Protein AF-A0A1D7TSQ1-F1 (afdb_monomer)

Structure (mmCIF, N/CA/C/O backbone):
data_AF-A0A1D7TSQ1-F1
#
_entry.id   AF-A0A1D7TSQ1-F1
#
loop_
_atom_site.group_PDB
_atom_site.id
_atom_site.type_symbol
_atom_site.label_atom_id
_atom_site.label_alt_id
_atom_site.label_comp_id
_atom_site.label_asym_id
_atom_site.label_entity_id
_atom_site.label_seq_id
_atom_site.pdbx_PDB_ins_code
_atom_site.Cartn_x
_atom_site.Cartn_y
_atom_site.Cartn_z
_atom_site.occupancy
_atom_site.B_iso_or_equiv
_atom_site.auth_seq_id
_atom_site.auth_comp_id
_atom_site.auth_asym_id
_atom_site.auth_atom_id
_atom_site.pdbx_PDB_model_num
ATOM 1 N N . MET A 1 1 ? 0.938 -4.955 -27.494 1.00 58.31 1 MET A N 1
ATOM 2 C CA . MET A 1 1 ? 2.106 -5.297 -26.652 1.00 58.31 1 MET A CA 1
ATOM 3 C C . MET A 1 1 ? 1.830 -4.726 -25.274 1.00 58.31 1 MET A C 1
ATOM 5 O O . MET A 1 1 ? 1.382 -3.587 -25.215 1.00 58.31 1 MET A O 1
ATOM 9 N N . TYR A 1 2 ? 1.986 -5.509 -24.208 1.00 59.53 2 TYR A N 1
ATOM 10 C CA . TYR A 1 2 ? 1.754 -5.013 -22.851 1.00 59.53 2 TYR A CA 1
ATOM 11 C C . TYR A 1 2 ? 2.794 -3.941 -22.509 1.00 59.53 2 TYR A C 1
ATOM 13 O O . TYR A 1 2 ? 3.978 -4.122 -22.798 1.00 59.53 2 TYR A O 1
ATOM 21 N N . LYS A 1 3 ? 2.343 -2.814 -21.958 1.00 63.78 3 LYS A N 1
ATOM 22 C CA . LYS A 1 3 ? 3.204 -1.703 -21.561 1.00 63.78 3 LYS A CA 1
ATOM 23 C C . LYS A 1 3 ? 3.209 -1.661 -20.040 1.00 63.78 3 LYS A C 1
ATOM 25 O O . LYS A 1 3 ? 2.183 -1.339 -19.454 1.00 63.78 3 LYS A O 1
ATOM 30 N N . SER A 1 4 ? 4.350 -2.014 -19.449 1.00 68.75 4 SER A N 1
ATOM 31 C CA . SER A 1 4 ? 4.548 -1.966 -17.998 1.00 68.75 4 SER A CA 1
ATOM 32 C C . SER A 1 4 ? 4.199 -0.574 -17.470 1.00 68.75 4 SER A C 1
ATOM 34 O O . SER A 1 4 ? 4.571 0.444 -18.077 1.00 68.75 4 SER A O 1
ATOM 36 N N . ARG A 1 5 ? 3.424 -0.544 -16.386 1.00 82.31 5 ARG A N 1
ATOM 37 C CA . ARG A 1 5 ? 2.996 0.687 -15.728 1.00 82.31 5 ARG A CA 1
ATOM 38 C C . ARG A 1 5 ? 4.050 1.121 -14.705 1.00 82.31 5 ARG A C 1
ATOM 40 O O . ARG A 1 5 ? 4.819 0.292 -14.224 1.00 82.31 5 ARG A O 1
ATOM 47 N N . PRO A 1 6 ? 4.115 2.417 -14.349 1.00 88.12 6 PRO A N 1
ATOM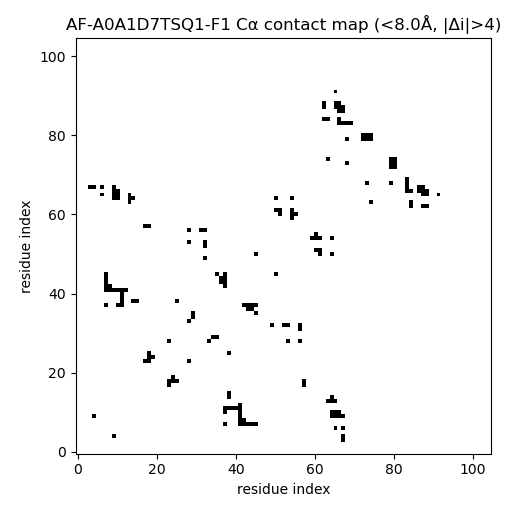 48 C CA . PRO A 1 6 ? 4.973 2.861 -13.257 1.00 88.12 6 PRO A CA 1
ATOM 49 C C . PRO A 1 6 ? 4.678 2.070 -11.978 1.00 88.12 6 PRO A C 1
ATOM 51 O O . PRO A 1 6 ? 3.520 1.950 -11.580 1.00 88.12 6 PRO A O 1
ATOM 54 N N . ILE A 1 7 ? 5.715 1.574 -11.300 1.00 86.81 7 ILE A N 1
ATOM 55 C CA . ILE A 1 7 ? 5.545 0.732 -10.105 1.00 86.81 7 ILE A CA 1
ATOM 56 C C . ILE A 1 7 ? 4.765 1.439 -8.988 1.00 86.81 7 ILE A C 1
ATOM 58 O O . ILE A 1 7 ? 3.997 0.815 -8.265 1.00 86.81 7 ILE A O 1
ATOM 62 N N . THR A 1 8 ? 4.898 2.762 -8.871 1.00 90.38 8 THR A N 1
ATOM 63 C CA . THR A 1 8 ? 4.139 3.570 -7.905 1.00 90.38 8 THR A CA 1
ATOM 64 C C . THR A 1 8 ? 2.644 3.588 -8.225 1.00 90.38 8 THR A C 1
ATOM 66 O O . THR A 1 8 ? 1.824 3.567 -7.310 1.00 90.38 8 THR A O 1
ATOM 69 N N . GLN A 1 9 ? 2.281 3.554 -9.511 1.00 90.25 9 GLN A N 1
ATOM 70 C CA . GLN A 1 9 ? 0.893 3.437 -9.942 1.00 90.25 9 GLN A CA 1
ATOM 71 C C . GLN A 1 9 ? 0.336 2.053 -9.604 1.00 90.25 9 GLN A C 1
ATOM 73 O O . GLN A 1 9 ? -0.746 1.968 -9.032 1.00 90.25 9 GLN A O 1
ATOM 78 N N . VAL A 1 10 ? 1.102 0.994 -9.871 1.00 89.75 10 VAL A N 1
ATOM 79 C CA . VAL A 1 10 ? 0.737 -0.385 -9.508 1.00 89.75 10 VAL A CA 1
ATOM 80 C C . VAL A 1 10 ? 0.500 -0.507 -7.999 1.00 89.75 10 VAL A C 1
ATOM 82 O O . VAL A 1 10 ? -0.552 -0.970 -7.569 1.00 89.75 10 VAL A O 1
ATOM 85 N N . ILE A 1 11 ? 1.431 -0.003 -7.185 1.00 92.38 11 ILE A N 1
ATOM 86 C CA . ILE A 1 11 ? 1.318 -0.015 -5.721 1.00 92.38 11 ILE A CA 1
ATOM 87 C C . ILE A 1 11 ? 0.084 0.760 -5.246 1.00 92.38 11 ILE A C 1
ATOM 89 O O . ILE A 1 11 ? -0.666 0.263 -4.405 1.00 92.38 11 ILE A O 1
ATOM 93 N N . TYR A 1 12 ? -0.141 1.966 -5.777 1.00 93.81 12 TYR A N 1
ATOM 94 C CA . TYR A 1 12 ? -1.316 2.776 -5.451 1.00 93.81 12 TYR A CA 1
ATOM 95 C C . TYR A 1 12 ? -2.615 2.016 -5.733 1.00 93.81 12 TYR A C 1
ATOM 97 O O . TYR A 1 12 ? -3.501 1.968 -4.877 1.00 93.81 12 TYR A O 1
ATOM 105 N N . GLU A 1 13 ? -2.737 1.428 -6.922 1.00 91.56 13 GLU A N 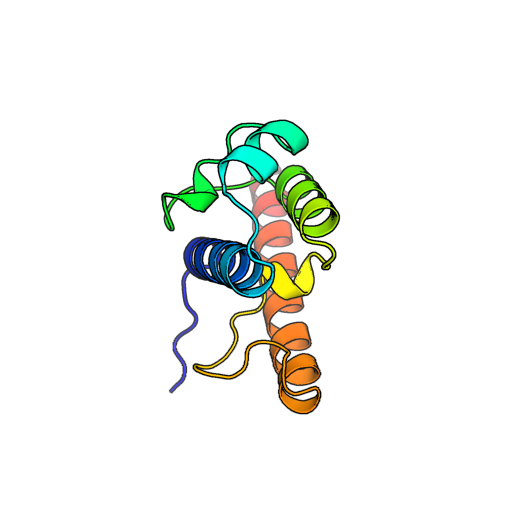1
ATOM 106 C CA . GLU A 1 13 ? -3.944 0.722 -7.344 1.00 91.56 13 GLU A CA 1
ATOM 107 C C . GLU A 1 13 ? -4.179 -0.525 -6.487 1.00 91.56 13 GLU A C 1
ATOM 109 O O . GLU A 1 13 ? -5.277 -0.699 -5.962 1.00 91.56 13 GLU A O 1
ATOM 114 N N . ASN A 1 14 ? -3.136 -1.322 -6.244 1.00 91.12 14 ASN A N 1
ATOM 115 C CA . ASN A 1 14 ? -3.224 -2.548 -5.454 1.00 91.12 14 ASN A CA 1
ATOM 116 C C . ASN A 1 14 ? -3.598 -2.272 -3.988 1.00 91.12 14 ASN A C 1
ATOM 118 O O . ASN A 1 14 ? -4.471 -2.942 -3.437 1.00 91.12 14 ASN A O 1
ATOM 122 N N . ILE A 1 15 ? -3.004 -1.249 -3.357 1.00 93.44 15 ILE A N 1
ATOM 123 C CA . ILE A 1 15 ? -3.376 -0.847 -1.990 1.00 93.44 15 ILE A CA 1
ATOM 124 C C . ILE A 1 15 ? -4.848 -0.423 -1.939 1.00 93.44 15 ILE A C 1
ATOM 126 O O . ILE A 1 15 ? -5.589 -0.859 -1.056 1.00 93.44 15 ILE A O 1
ATOM 130 N N . ASN A 1 16 ? -5.287 0.429 -2.871 1.00 92.06 16 ASN A N 1
ATOM 131 C CA . ASN A 1 16 ? -6.666 0.919 -2.880 1.00 92.06 16 ASN A CA 1
ATOM 132 C C . ASN A 1 16 ? -7.676 -0.193 -3.200 1.00 92.06 16 ASN A C 1
ATOM 134 O O . ASN A 1 16 ? -8.760 -0.194 -2.616 1.00 92.06 16 ASN A O 1
ATOM 138 N N . TYR A 1 17 ? -7.312 -1.152 -4.054 1.00 90.62 17 TYR A N 1
ATOM 139 C CA . TYR A 1 17 ? -8.134 -2.322 -4.338 1.00 90.62 17 TYR A CA 1
ATOM 140 C C . TYR A 1 17 ? -8.391 -3.145 -3.073 1.00 90.62 17 TYR A C 1
ATOM 142 O O . TYR A 1 17 ? -9.549 -3.391 -2.734 1.00 90.62 17 TYR A O 1
ATOM 150 N N . ILE A 1 18 ? -7.338 -3.524 -2.334 1.00 89.94 18 ILE A N 1
ATOM 151 C CA . ILE A 1 18 ? -7.504 -4.325 -1.110 1.00 89.94 18 ILE A CA 1
ATOM 152 C C . ILE A 1 18 ? -8.304 -3.544 -0.068 1.00 89.94 18 ILE A C 1
ATOM 154 O O . ILE A 1 18 ? -9.231 -4.095 0.520 1.00 89.94 18 ILE A O 1
ATOM 158 N N . LEU A 1 19 ? -8.005 -2.254 0.133 1.00 91.06 19 LEU A N 1
ATOM 159 C CA . LEU A 1 19 ? -8.773 -1.413 1.057 1.00 91.06 19 LEU A CA 1
ATOM 160 C C . LEU A 1 19 ? -10.273 -1.448 0.734 1.00 91.06 19 LEU A C 1
ATOM 162 O O . LEU A 1 19 ? -11.096 -1.634 1.630 1.00 91.06 19 LEU A O 1
ATOM 166 N N . GLN A 1 20 ? -10.634 -1.320 -0.545 1.00 89.69 20 GLN A N 1
ATOM 167 C CA . GLN A 1 20 ? -12.024 -1.380 -0.985 1.00 89.69 20 GLN A CA 1
ATOM 168 C C . GLN A 1 20 ? -12.637 -2.776 -0.796 1.00 89.69 20 GLN A C 1
ATOM 170 O O . GLN A 1 20 ? -13.749 -2.875 -0.269 1.00 89.69 20 GLN A O 1
ATOM 175 N N . ARG A 1 21 ? -11.932 -3.842 -1.200 1.00 86.94 21 ARG A N 1
ATOM 176 C CA . ARG A 1 21 ? -12.399 -5.235 -1.099 1.00 86.94 21 ARG A CA 1
ATOM 177 C C . ARG A 1 21 ? -12.675 -5.633 0.349 1.00 86.94 21 ARG A C 1
ATOM 179 O O . ARG A 1 21 ? -13.748 -6.149 0.655 1.00 86.94 21 ARG A O 1
ATOM 186 N N . GLU A 1 22 ? -11.740 -5.319 1.240 1.00 87.50 22 GLU A N 1
ATOM 187 C CA . GLU A 1 22 ? -11.813 -5.639 2.669 1.00 87.50 22 GLU A CA 1
ATOM 188 C C . GLU A 1 22 ? -12.659 -4.629 3.467 1.00 87.50 22 GLU A C 1
ATOM 190 O O . GLU A 1 22 ? -12.812 -4.761 4.681 1.00 87.50 22 GLU A O 1
ATOM 195 N N . LYS A 1 23 ? -13.227 -3.608 2.803 1.00 90.50 23 LYS A N 1
ATOM 196 C CA . LYS A 1 23 ? -13.995 -2.514 3.429 1.00 90.50 23 LYS A CA 1
ATOM 197 C C . LYS A 1 23 ? -13.211 -1.796 4.540 1.00 90.50 23 LYS A C 1
ATOM 199 O O . LYS A 1 23 ? -13.788 -1.332 5.525 1.00 90.50 23 LYS A O 1
ATOM 204 N N . LEU A 1 24 ? -11.895 -1.694 4.368 1.00 91.56 24 LEU A N 1
ATOM 205 C CA . LEU A 1 24 ? -10.986 -0.975 5.251 1.00 91.56 24 LEU A CA 1
ATOM 206 C C . LEU A 1 24 ? -10.896 0.489 4.823 1.00 91.56 24 LEU A C 1
ATOM 208 O O . LEU A 1 24 ? -10.834 0.814 3.637 1.00 91.56 24 LEU A O 1
ATOM 212 N N . THR A 1 25 ? -10.854 1.397 5.795 1.00 91.94 25 THR A N 1
ATOM 213 C CA . THR A 1 25 ? -10.727 2.827 5.508 1.00 91.94 25 THR A CA 1
ATOM 214 C C . THR A 1 25 ? -9.262 3.266 5.499 1.00 91.94 25 THR A C 1
ATOM 216 O O . THR A 1 25 ? -8.404 2.674 6.160 1.00 91.94 25 THR A O 1
ATOM 219 N N . LYS A 1 26 ? -8.962 4.341 4.763 1.00 91.88 26 LYS A N 1
ATOM 220 C CA . LYS A 1 26 ? -7.606 4.914 4.691 1.00 91.88 26 LYS A CA 1
ATOM 221 C C . LYS A 1 26 ? -7.139 5.424 6.055 1.00 91.88 26 LYS A C 1
ATOM 223 O O . LYS A 1 26 ? -5.960 5.343 6.377 1.00 91.88 26 LYS A O 1
ATOM 228 N N . GLU A 1 27 ? -8.069 5.889 6.883 1.00 92.50 27 GLU A N 1
ATOM 229 C CA . GLU A 1 27 ? -7.809 6.356 8.244 1.00 92.50 27 GLU A CA 1
ATOM 230 C C . GLU A 1 27 ? -7.329 5.222 9.157 1.00 92.50 27 GLU A C 1
ATOM 232 O O . GLU A 1 27 ? -6.437 5.446 9.975 1.00 92.50 27 GLU A O 1
ATOM 237 N N . LEU A 1 28 ? -7.874 4.005 9.008 1.00 92.69 28 LEU A N 1
ATOM 238 C CA . LEU A 1 28 ? -7.399 2.832 9.751 1.00 92.69 28 LEU A CA 1
ATOM 239 C C . LEU A 1 28 ? -5.959 2.490 9.370 1.00 92.69 28 LEU A C 1
ATOM 241 O O . LEU A 1 28 ? -5.128 2.285 10.253 1.00 92.69 28 LEU A O 1
ATOM 245 N N . LEU A 1 29 ? -5.652 2.520 8.072 1.00 92.69 29 LEU A N 1
ATOM 246 C CA . LEU A 1 29 ? -4.291 2.329 7.584 1.00 92.69 29 LEU A CA 1
ATOM 247 C C . LEU A 1 29 ? -3.353 3.394 8.169 1.00 92.69 29 LEU A C 1
ATOM 249 O O . LEU A 1 29 ? -2.307 3.060 8.715 1.00 92.69 29 LEU A O 1
ATOM 253 N N . TYR A 1 30 ? -3.738 4.673 8.153 1.00 92.62 30 TYR A N 1
ATOM 254 C CA . TYR A 1 30 ? -2.899 5.743 8.706 1.00 92.62 30 TYR A CA 1
ATOM 255 C C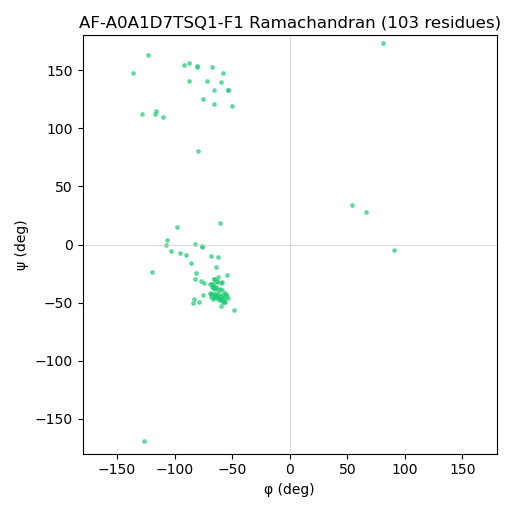 . TYR A 1 30 ? -2.693 5.667 10.207 1.00 92.62 30 TYR A C 1
ATOM 257 O O . TYR A 1 30 ? -1.646 6.098 10.693 1.00 92.62 30 TYR A O 1
ATOM 265 N N . LYS A 1 31 ? -3.663 5.125 10.940 1.00 92.94 31 LYS A N 1
ATOM 266 C CA . LYS A 1 31 ? -3.513 4.877 12.369 1.00 92.94 31 LYS A CA 1
ATOM 267 C C . LYS A 1 31 ? -2.460 3.800 12.648 1.00 92.94 31 LYS A C 1
ATOM 269 O O . LYS A 1 31 ? -1.729 3.941 13.622 1.00 92.94 31 LYS A O 1
ATOM 274 N N . GLU A 1 32 ? -2.370 2.777 11.798 1.00 92.69 32 GLU A N 1
ATOM 275 C CA . GLU A 1 32 ? -1.439 1.658 11.981 1.00 92.69 32 GLU A CA 1
ATOM 276 C C . GLU A 1 32 ? -0.034 1.960 11.437 1.00 92.69 32 GLU A C 1
ATOM 278 O O . GLU A 1 32 ? 0.959 1.790 12.139 1.00 92.69 32 GLU A O 1
ATOM 283 N N . VAL A 1 33 ? 0.069 2.443 10.194 1.00 92.19 33 VAL A N 1
ATOM 284 C CA . VAL A 1 33 ? 1.359 2.585 9.483 1.00 92.19 33 VAL A CA 1
ATOM 285 C C . VAL A 1 33 ? 1.830 4.039 9.333 1.00 92.19 33 VAL A C 1
ATOM 287 O O . VAL A 1 33 ? 2.899 4.310 8.769 1.00 92.19 33 VAL A O 1
ATOM 290 N N . GLY A 1 34 ? 1.052 4.998 9.844 1.00 92.38 34 GLY A N 1
ATOM 291 C CA . GLY A 1 34 ? 1.257 6.436 9.655 1.00 92.38 34 GLY A CA 1
ATOM 292 C C . GLY A 1 34 ? 0.726 6.944 8.311 1.00 92.38 34 GLY A C 1
ATOM 293 O O . GLY A 1 34 ? 0.321 6.169 7.451 1.00 92.38 34 GLY A O 1
ATOM 294 N N . HIS A 1 35 ? 0.738 8.263 8.102 1.00 91.38 35 HIS A N 1
ATOM 295 C CA . HIS A 1 35 ? 0.281 8.854 6.839 1.00 91.38 35 HIS A CA 1
ATOM 296 C C . HIS A 1 35 ? 1.186 8.457 5.667 1.00 91.38 35 HIS A C 1
ATOM 298 O O . HIS A 1 35 ? 2.373 8.784 5.654 1.00 91.38 35 HIS A O 1
ATOM 304 N N . GLN A 1 36 ? 0.600 7.813 4.655 1.00 91.81 36 GLN A N 1
ATOM 305 C CA . GLN A 1 36 ? 1.305 7.353 3.458 1.00 91.81 36 GLN A CA 1
ATOM 306 C C . GLN A 1 36 ? 0.758 8.054 2.212 1.00 91.81 36 GLN A C 1
ATOM 308 O O . GLN A 1 36 ? -0.373 7.817 1.795 1.00 91.81 36 GLN A O 1
ATOM 313 N N . LYS A 1 37 ? 1.578 8.909 1.584 1.00 92.56 37 LYS A N 1
ATOM 314 C CA . LYS A 1 37 ? 1.173 9.680 0.390 1.00 92.56 37 LYS A CA 1
ATOM 315 C C . LYS A 1 37 ? 0.759 8.788 -0.784 1.00 92.56 37 LYS A C 1
ATOM 317 O O . LYS A 1 37 ? -0.170 9.142 -1.505 1.00 92.56 37 LYS A O 1
ATOM 322 N N . ILE A 1 38 ? 1.381 7.613 -0.914 1.00 91.19 38 ILE 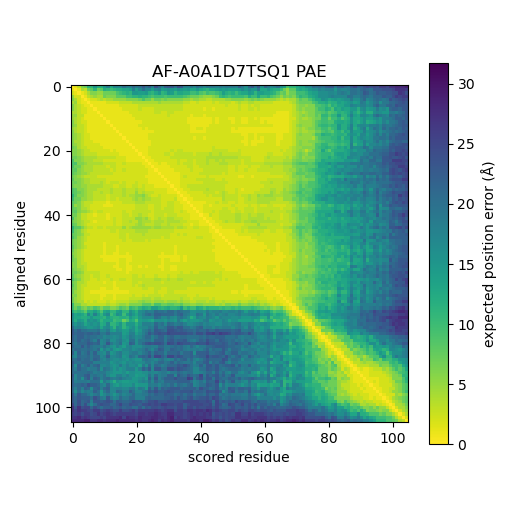A N 1
ATOM 323 C CA . ILE A 1 38 ? 1.108 6.628 -1.976 1.00 91.19 38 ILE A CA 1
ATOM 324 C C . ILE A 1 38 ? -0.319 6.074 -1.970 1.00 91.19 38 ILE A C 1
ATOM 326 O O . ILE A 1 38 ? -0.723 5.413 -2.910 1.00 91.19 38 ILE A O 1
ATOM 330 N N . VAL A 1 39 ? -1.111 6.338 -0.930 1.00 89.81 39 VAL A N 1
ATOM 331 C CA . VAL A 1 39 ? -2.521 5.920 -0.855 1.00 89.81 39 VAL A CA 1
ATOM 332 C C . VAL A 1 39 ? -3.453 6.938 -1.541 1.00 89.81 39 VAL A C 1
ATOM 334 O O . VAL A 1 39 ? -4.608 6.633 -1.859 1.00 89.81 39 VAL A O 1
ATOM 337 N N . HIS A 1 40 ? -2.967 8.156 -1.799 1.00 90.81 40 HIS A N 1
ATOM 338 C CA . HIS A 1 40 ? -3.714 9.235 -2.459 1.00 90.81 40 HIS A CA 1
ATOM 339 C C . HIS A 1 40 ? -3.086 9.712 -3.768 1.00 90.81 40 HIS A C 1
ATOM 341 O O . HIS A 1 40 ? -3.804 10.241 -4.610 1.00 90.81 40 HIS A O 1
ATOM 347 N N . ASP A 1 41 ? -1.783 9.516 -3.939 1.00 91.88 41 ASP A N 1
ATOM 348 C CA . ASP A 1 41 ? -1.017 9.989 -5.084 1.00 91.88 41 ASP A CA 1
ATOM 349 C C . ASP A 1 41 ? -0.223 8.828 -5.691 1.00 91.88 41 ASP A C 1
ATOM 351 O O . ASP A 1 41 ? 0.713 8.316 -5.076 1.00 91.88 41 ASP A O 1
ATOM 355 N N . SER A 1 42 ? -0.593 8.425 -6.909 1.00 91.06 42 SER A N 1
ATOM 356 C CA . SER A 1 42 ? 0.045 7.329 -7.649 1.00 91.06 42 SER A CA 1
ATOM 357 C C . SER A 1 42 ? 1.474 7.636 -8.108 1.00 91.06 42 SER A C 1
ATOM 359 O O . SER A 1 42 ? 2.183 6.738 -8.564 1.00 91.06 42 SER A O 1
ATOM 361 N N . SER A 1 43 ? 1.919 8.889 -7.992 1.00 90.75 43 SER A N 1
ATOM 362 C CA . SER A 1 43 ? 3.291 9.308 -8.285 1.00 90.75 43 SER A CA 1
ATOM 363 C C . SER A 1 43 ? 4.188 9.342 -7.044 1.00 90.75 43 SER A C 1
ATOM 365 O O . SER A 1 43 ? 5.402 9.533 -7.159 1.00 90.75 43 SER A O 1
ATOM 367 N N . ALA A 1 44 ? 3.620 9.152 -5.849 1.00 91.19 44 ALA A N 1
ATOM 368 C CA . ALA A 1 44 ? 4.389 9.214 -4.619 1.00 91.19 44 ALA A CA 1
ATOM 369 C C . ALA A 1 44 ? 5.311 7.994 -4.466 1.00 91.19 44 ALA A C 1
ATOM 371 O O . ALA A 1 44 ? 4.955 6.852 -4.734 1.00 91.19 44 ALA A O 1
ATOM 372 N N . ASN A 1 45 ? 6.519 8.229 -3.965 1.00 89.75 45 ASN A N 1
ATOM 373 C CA . ASN A 1 45 ? 7.418 7.139 -3.609 1.00 89.75 45 ASN A CA 1
ATOM 374 C C . ASN A 1 45 ? 7.058 6.560 -2.235 1.00 89.75 45 ASN A C 1
ATOM 376 O O . ASN A 1 45 ? 6.566 7.268 -1.353 1.00 89.75 45 ASN A O 1
ATOM 380 N N . ILE A 1 46 ? 7.390 5.288 -2.036 1.00 91.00 46 ILE A N 1
ATOM 381 C CA . ILE A 1 46 ? 7.294 4.593 -0.752 1.00 91.00 46 ILE A CA 1
ATOM 382 C C . ILE A 1 46 ? 8.559 3.761 -0.517 1.00 91.00 46 ILE A C 1
ATOM 384 O O . ILE A 1 46 ? 9.186 3.285 -1.464 1.00 91.00 46 ILE A O 1
ATOM 388 N N . SER A 1 47 ? 8.973 3.620 0.744 1.00 91.06 47 SER A N 1
ATOM 389 C CA . SER A 1 47 ? 10.060 2.711 1.111 1.00 91.06 47 SER A CA 1
ATOM 390 C C . SER A 1 47 ? 9.554 1.273 1.214 1.00 91.06 47 SER A C 1
ATOM 392 O O . SER A 1 47 ? 8.400 1.040 1.563 1.00 91.06 47 SER A O 1
ATOM 394 N N . ILE A 1 48 ? 10.436 0.297 0.985 1.00 89.19 48 ILE A N 1
ATOM 395 C CA . ILE A 1 48 ? 10.091 -1.129 1.124 1.00 89.19 48 ILE A CA 1
ATOM 396 C C . ILE A 1 48 ? 9.547 -1.425 2.522 1.00 89.19 48 ILE A C 1
ATOM 398 O O . ILE A 1 48 ? 8.492 -2.029 2.631 1.00 89.19 48 ILE A O 1
ATOM 402 N N . GLN A 1 49 ? 10.205 -0.932 3.577 1.00 91.81 49 GLN A N 1
ATOM 403 C CA . GLN A 1 49 ? 9.764 -1.139 4.963 1.00 91.81 49 GLN A CA 1
ATOM 404 C C . GLN A 1 49 ? 8.321 -0.668 5.184 1.00 91.81 49 GLN A C 1
ATOM 406 O O . GLN A 1 49 ? 7.520 -1.376 5.785 1.00 91.81 49 GLN A O 1
ATOM 411 N N . LYS A 1 50 ? 7.954 0.507 4.651 1.00 93.94 50 LYS A N 1
ATOM 412 C CA . LYS A 1 50 ? 6.571 0.991 4.743 1.00 93.94 50 LYS A CA 1
ATOM 413 C C . LYS A 1 50 ? 5.611 0.176 3.897 1.00 93.94 50 LYS A C 1
ATOM 415 O O . LYS A 1 50 ? 4.475 -0.026 4.310 1.00 93.94 50 LYS A O 1
ATOM 420 N N . LEU A 1 51 ? 6.055 -0.319 2.750 1.00 93.44 51 LEU A N 1
ATOM 421 C CA . LEU A 1 51 ? 5.241 -1.194 1.922 1.00 93.44 51 LEU A CA 1
ATOM 422 C C . LEU A 1 51 ? 5.000 -2.561 2.592 1.00 93.44 51 LEU A C 1
ATOM 424 O O . LEU A 1 51 ? 3.892 -3.080 2.519 1.00 93.44 51 LEU A O 1
ATOM 428 N N . GLU A 1 52 ? 5.984 -3.104 3.311 1.00 93.31 52 GLU A N 1
ATOM 429 C CA . GLU A 1 52 ? 5.850 -4.318 4.129 1.00 93.31 52 GLU A CA 1
ATOM 430 C C . GLU A 1 52 ? 4.901 -4.113 5.317 1.00 93.31 52 GLU A C 1
ATOM 432 O O . GLU A 1 52 ? 4.055 -4.966 5.586 1.00 93.31 52 GLU A O 1
ATOM 437 N N . GLU A 1 53 ? 4.993 -2.971 6.007 1.00 95.81 53 GLU A N 1
ATOM 438 C CA . GLU A 1 53 ? 4.046 -2.601 7.065 1.00 95.81 53 GLU A CA 1
ATOM 439 C C . GLU A 1 53 ? 2.609 -2.509 6.530 1.00 95.81 53 GLU A C 1
ATOM 441 O O . GLU A 1 53 ? 1.685 -3.041 7.148 1.00 95.81 53 GLU A O 1
ATOM 446 N N . ILE A 1 54 ? 2.419 -1.886 5.360 1.00 94.88 54 ILE A N 1
ATOM 447 C CA . ILE A 1 54 ? 1.115 -1.821 4.688 1.00 94.88 54 ILE A CA 1
ATOM 448 C C . ILE A 1 54 ? 0.624 -3.222 4.323 1.00 94.88 54 ILE A C 1
ATOM 450 O O . ILE A 1 54 ? -0.525 -3.543 4.611 1.00 94.88 54 ILE A O 1
ATOM 454 N N . ALA A 1 55 ? 1.473 -4.069 3.732 1.00 93.38 55 ALA A N 1
ATOM 455 C CA . ALA A 1 55 ? 1.100 -5.435 3.371 1.00 93.38 55 ALA A CA 1
ATOM 456 C C . ALA A 1 55 ? 0.623 -6.224 4.598 1.00 93.38 55 ALA A C 1
ATOM 458 O O . ALA A 1 55 ? -0.426 -6.867 4.560 1.00 93.38 55 ALA A O 1
ATOM 459 N N . LYS A 1 56 ? 1.341 -6.094 5.719 1.00 94.88 56 LYS A N 1
ATOM 460 C CA . LYS A 1 56 ? 0.969 -6.713 6.992 1.00 94.88 56 LYS A CA 1
ATOM 461 C C . LYS A 1 56 ? -0.377 -6.204 7.515 1.00 94.88 56 LYS A C 1
ATOM 463 O O . LYS A 1 56 ? -1.191 -7.019 7.937 1.00 94.88 56 LYS A O 1
ATOM 468 N N . PHE A 1 57 ? -0.621 -4.891 7.481 1.00 95.06 57 PHE A N 1
ATOM 469 C CA . PHE A 1 57 ? -1.909 -4.307 7.880 1.00 95.06 57 PHE A CA 1
ATOM 470 C C . PHE A 1 57 ? -3.063 -4.816 7.006 1.00 95.06 57 PHE A C 1
ATOM 472 O O . PHE A 1 57 ? -4.123 -5.165 7.516 1.00 95.06 57 PHE A O 1
ATOM 479 N N . LEU A 1 58 ? -2.838 -4.891 5.695 1.00 92.19 58 LEU A N 1
ATOM 480 C CA . LEU A 1 58 ? -3.820 -5.337 4.710 1.00 92.19 58 LEU A CA 1
ATOM 481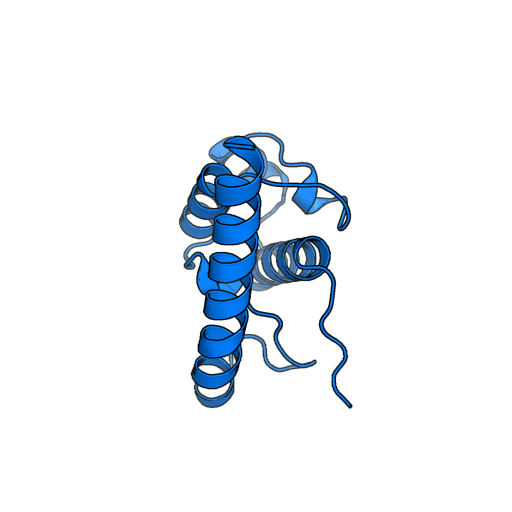 C C . LEU A 1 58 ? -4.025 -6.863 4.694 1.00 92.19 58 LEU A C 1
ATOM 483 O O . LEU A 1 58 ? -4.842 -7.349 3.917 1.00 92.19 58 LEU A O 1
ATOM 487 N N . GLY A 1 59 ? -3.298 -7.627 5.517 1.00 90.12 59 GLY A N 1
ATOM 488 C CA . GLY A 1 59 ? -3.398 -9.089 5.545 1.00 90.12 59 GLY A CA 1
ATOM 489 C C . GLY A 1 59 ? -2.903 -9.766 4.260 1.00 90.12 59 GLY A C 1
ATOM 490 O O . GLY A 1 59 ? -3.377 -10.843 3.913 1.00 90.12 59 GLY A O 1
ATOM 491 N N . THR A 1 60 ? -1.965 -9.136 3.552 1.00 89.25 60 THR A N 1
ATOM 492 C CA . THR A 1 60 ? -1.399 -9.590 2.273 1.00 89.25 60 THR A CA 1
ATOM 493 C C . THR A 1 60 ? 0.134 -9.655 2.356 1.00 89.25 60 THR A C 1
ATOM 495 O O . THR A 1 60 ? 0.724 -9.566 3.436 1.00 89.25 60 THR A O 1
ATOM 498 N N . ASN A 1 61 ? 0.811 -9.837 1.226 1.00 88.19 61 ASN A N 1
ATOM 499 C CA . ASN A 1 61 ? 2.261 -9.889 1.125 1.00 88.19 61 ASN A CA 1
ATOM 500 C C . ASN A 1 61 ? 2.790 -8.824 0.140 1.00 88.19 61 ASN A C 1
ATOM 502 O O . ASN A 1 61 ? 2.053 -8.228 -0.641 1.00 88.19 61 ASN A O 1
ATOM 506 N N . LEU A 1 62 ? 4.093 -8.535 0.219 1.00 88.62 62 LEU A N 1
ATOM 507 C CA . LEU A 1 62 ? 4.731 -7.500 -0.602 1.00 88.62 62 LEU A CA 1
ATOM 508 C C . LEU A 1 62 ? 4.503 -7.706 -2.116 1.00 88.62 62 LEU A C 1
ATOM 510 O O . LEU A 1 62 ? 4.198 -6.725 -2.795 1.00 88.62 62 LEU A O 1
ATOM 514 N N . PRO A 1 63 ? 4.609 -8.938 -2.657 1.00 88.88 63 PRO A N 1
ATOM 515 C CA . PRO A 1 63 ? 4.360 -9.205 -4.071 1.00 88.88 63 PRO A CA 1
ATOM 516 C C . PRO A 1 63 ? 2.961 -8.820 -4.546 1.00 88.88 63 PRO A C 1
ATOM 518 O O . PRO A 1 63 ? 2.848 -8.238 -5.621 1.00 88.88 63 PRO A O 1
ATOM 521 N N . ASP A 1 64 ? 1.921 -9.046 -3.747 1.00 85.62 64 ASP A N 1
ATOM 522 C CA . ASP A 1 64 ? 0.546 -8.678 -4.108 1.00 85.62 64 ASP A CA 1
ATOM 523 C C . ASP A 1 64 ? 0.377 -7.160 -4.286 1.00 85.62 64 ASP A C 1
ATOM 525 O O . ASP A 1 64 ? -0.450 -6.708 -5.080 1.00 85.62 64 ASP A O 1
ATOM 529 N N . LEU A 1 65 ? 1.199 -6.365 -3.587 1.00 90.38 65 LEU A N 1
ATOM 530 C CA . LEU A 1 65 ? 1.209 -4.908 -3.707 1.00 90.38 65 LEU A CA 1
ATOM 531 C C . LEU A 1 65 ? 2.025 -4.403 -4.901 1.00 90.38 65 LEU A C 1
ATOM 533 O O . LEU A 1 65 ? 1.695 -3.352 -5.440 1.00 90.38 65 LEU A O 1
ATOM 537 N N . VAL A 1 66 ? 3.065 -5.118 -5.337 1.00 89.62 66 VAL A N 1
ATOM 538 C CA . VAL A 1 66 ? 3.969 -4.664 -6.420 1.00 89.62 66 VAL A CA 1
ATOM 539 C C . VAL A 1 66 ? 3.717 -5.339 -7.765 1.00 89.62 66 VAL A C 1
ATOM 541 O O . VAL A 1 66 ? 4.349 -4.988 -8.759 1.00 89.62 66 VAL A O 1
ATOM 544 N N . THR A 1 67 ? 2.824 -6.323 -7.806 1.00 86.06 67 THR A N 1
ATOM 545 C CA . THR A 1 67 ? 2.506 -7.052 -9.028 1.00 86.06 67 THR A CA 1
ATOM 546 C C . THR A 1 67 ? 1.635 -6.210 -9.947 1.00 86.06 67 THR A C 1
ATOM 548 O O . THR A 1 67 ? 0.561 -5.749 -9.560 1.00 86.06 67 THR A O 1
ATOM 551 N N . ASP A 1 68 ? 2.096 -6.034 -11.184 1.00 84.94 68 ASP A N 1
ATOM 552 C CA . ASP A 1 68 ? 1.337 -5.387 -12.247 1.00 84.94 68 ASP A CA 1
ATOM 553 C C . ASP A 1 68 ? 0.330 -6.397 -12.830 1.00 84.94 68 ASP A C 1
ATOM 555 O O . ASP A 1 68 ? 0.575 -7.071 -13.833 1.00 84.94 68 ASP A O 1
ATOM 559 N N . TRP A 1 69 ? -0.788 -6.559 -12.120 1.00 76.00 69 TRP A N 1
ATOM 560 C CA . TRP A 1 69 ? -1.911 -7.399 -12.530 1.00 76.00 69 TRP A CA 1
ATOM 561 C C . TRP A 1 69 ? -2.469 -6.910 -13.877 1.00 76.00 69 TRP A C 1
ATOM 563 O O . TRP A 1 69 ? -2.580 -5.704 -14.116 1.00 76.00 69 TRP A O 1
ATOM 573 N N . ARG A 1 70 ? -2.827 -7.835 -14.776 1.00 68.50 70 ARG A N 1
ATOM 574 C CA . ARG A 1 70 ? -3.613 -7.491 -15.968 1.00 68.50 70 ARG A CA 1
ATOM 575 C C . ARG A 1 70 ? -5.013 -7.065 -15.529 1.00 68.50 70 ARG A C 1
ATOM 577 O O . ARG A 1 70 ? -5.492 -7.488 -14.485 1.00 68.50 70 ARG A O 1
ATOM 584 N N . ASP A 1 71 ? -5.670 -6.215 -16.313 1.00 57.38 71 ASP A N 1
ATOM 585 C CA . ASP A 1 71 ? -7.028 -5.759 -15.998 1.00 57.38 71 ASP A CA 1
ATOM 586 C C . ASP A 1 71 ? -7.955 -6.950 -15.694 1.00 57.38 71 ASP A C 1
ATOM 588 O O . ASP A 1 71 ? -8.151 -7.817 -16.545 1.00 57.38 71 ASP A O 1
ATOM 592 N N . GLY A 1 72 ? -8.510 -6.982 -14.477 1.00 50.50 72 GLY A N 1
ATOM 593 C CA . GLY A 1 72 ? -9.377 -8.061 -13.986 1.00 50.50 72 GLY A CA 1
ATOM 594 C C . GLY A 1 72 ? -8.665 -9.217 -13.269 1.00 50.50 72 GLY A C 1
ATOM 595 O O . GLY A 1 72 ? -9.356 -10.059 -12.712 1.00 50.50 72 GLY A O 1
ATOM 596 N N . SER A 1 73 ? -7.328 -9.222 -13.219 1.00 57.12 73 SER A N 1
ATOM 597 C CA . SER A 1 73 ? -6.509 -10.345 -12.737 1.00 57.12 73 SER A CA 1
ATOM 598 C C . SER A 1 73 ? -6.034 -10.244 -11.290 1.00 57.12 73 SER A C 1
ATOM 600 O O . SER A 1 73 ? -5.058 -10.897 -10.909 1.00 57.12 73 SER A O 1
ATOM 602 N N . TYR A 1 74 ? -6.624 -9.350 -10.496 1.00 57.41 74 TYR A N 1
ATOM 603 C CA . TYR A 1 74 ? -6.308 -9.295 -9.068 1.00 57.41 74 TYR A CA 1
ATOM 604 C C . TYR A 1 74 ? -6.612 -10.680 -8.445 1.00 57.41 74 TYR A C 1
ATOM 606 O O . TYR A 1 74 ? -7.525 -11.321 -8.960 1.00 57.41 74 TYR A O 1
ATOM 614 N N . PRO A 1 75 ? -5.897 -11.178 -7.404 1.00 57.75 75 PRO A N 1
ATOM 615 C CA . PRO A 1 75 ? -5.763 -12.605 -7.032 1.00 57.75 75 PRO A CA 1
ATOM 616 C C . PRO A 1 75 ? -7.012 -13.407 -6.654 1.00 57.75 75 PRO A C 1
ATOM 618 O O . PRO A 1 75 ? -6.902 -14.447 -6.007 1.00 57.75 75 PRO A O 1
ATOM 621 N N . ASP A 1 76 ? -8.195 -12.948 -7.014 1.00 56.69 76 ASP A N 1
ATOM 622 C CA . ASP A 1 76 ? -9.435 -13.676 -6.858 1.00 56.69 76 ASP A CA 1
ATOM 623 C C . ASP A 1 76 ? -9.417 -14.963 -7.734 1.00 56.69 76 ASP A C 1
ATOM 625 O O . ASP A 1 76 ? -10.109 -15.929 -7.410 1.00 56.69 76 ASP A O 1
ATOM 629 N N . GLU A 1 77 ? -8.540 -15.038 -8.756 1.00 51.84 77 GLU A N 1
ATOM 630 C CA . GLU A 1 77 ? -8.235 -16.244 -9.543 1.00 51.84 77 GLU A CA 1
ATOM 631 C C . GLU A 1 77 ? -6.762 -16.702 -9.392 1.00 51.84 77 GLU A C 1
ATOM 633 O O . GLU A 1 77 ? -5.812 -16.042 -9.820 1.00 51.84 77 GLU A O 1
ATOM 638 N N . HIS A 1 78 ? -6.566 -17.888 -8.801 1.00 49.84 78 HIS A N 1
ATOM 639 C CA . HIS A 1 78 ? -5.260 -18.492 -8.478 1.00 49.84 78 HIS A CA 1
AT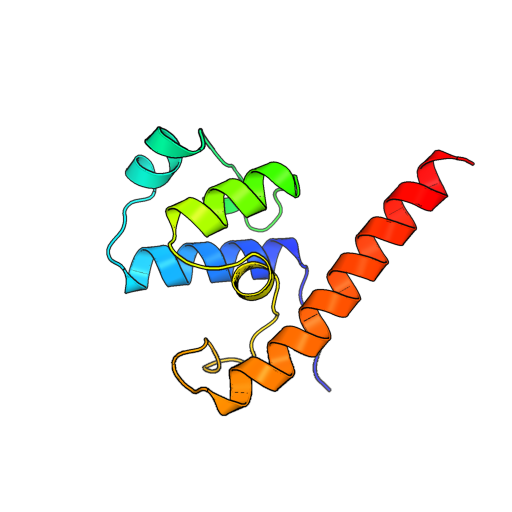OM 640 C C . HIS A 1 78 ? -4.284 -18.621 -9.670 1.00 49.84 78 HIS A C 1
ATOM 642 O O . HIS A 1 78 ? -3.075 -18.662 -9.459 1.00 49.84 78 HIS A O 1
ATOM 648 N N . GLU A 1 79 ? -4.774 -18.705 -10.913 1.00 48.59 79 GLU A N 1
ATOM 649 C CA . GLU A 1 79 ? -3.925 -18.885 -12.103 1.00 48.59 79 GLU A CA 1
ATOM 650 C C . GLU A 1 79 ? -3.218 -17.601 -12.554 1.00 48.59 79 GLU A C 1
ATOM 652 O O . GLU A 1 79 ? -2.109 -17.659 -13.098 1.00 48.59 79 GLU A O 1
ATOM 657 N N . GLU A 1 80 ? -3.829 -16.434 -12.339 1.00 50.03 80 GLU A N 1
ATOM 658 C CA . GLU A 1 80 ? -3.204 -15.162 -12.705 1.00 50.03 80 GLU A CA 1
ATOM 659 C C . GLU A 1 80 ? -2.200 -14.705 -11.637 1.00 50.03 80 GLU A C 1
ATOM 661 O O . GLU A 1 80 ? -1.201 -14.066 -11.989 1.00 50.03 80 GLU A O 1
ATOM 666 N N . TYR A 1 81 ? -2.380 -15.167 -10.387 1.00 48.62 81 TYR A N 1
ATOM 667 C CA . TYR A 1 81 ? -1.451 -15.018 -9.258 1.00 48.62 81 TYR A CA 1
ATOM 668 C C . TYR A 1 81 ? -0.011 -15.397 -9.612 1.00 48.62 81 TYR A C 1
ATOM 670 O O . TYR A 1 81 ? 0.907 -14.582 -9.501 1.00 48.62 81 TYR A O 1
ATOM 678 N N . ASP A 1 82 ? 0.184 -16.623 -10.100 1.00 51.50 82 ASP A N 1
ATOM 679 C CA . ASP A 1 82 ? 1.514 -17.178 -10.360 1.00 51.50 82 ASP A CA 1
ATOM 680 C C . ASP A 1 82 ? 2.252 -16.439 -11.485 1.00 51.50 82 ASP A C 1
ATOM 682 O O . ASP A 1 82 ? 3.485 -16.341 -11.476 1.00 51.50 82 ASP A O 1
ATOM 686 N N . ARG A 1 83 ? 1.510 -15.885 -12.455 1.00 52.84 83 ARG A N 1
ATOM 687 C CA . ARG A 1 83 ? 2.096 -15.130 -13.571 1.00 52.84 83 ARG A CA 1
ATOM 688 C C . ARG A 1 83 ? 2.478 -13.715 -13.155 1.00 52.84 83 ARG A C 1
ATOM 690 O O . ARG A 1 83 ? 3.617 -13.319 -13.390 1.00 52.84 83 ARG A O 1
ATOM 697 N N . GLY A 1 84 ? 1.571 -12.982 -12.511 1.00 56.06 84 GLY A N 1
ATOM 698 C CA . GLY A 1 84 ? 1.844 -11.618 -12.060 1.00 56.06 84 GLY A CA 1
ATOM 699 C C . GLY A 1 84 ? 2.966 -11.560 -11.014 1.00 56.06 84 GLY A C 1
ATOM 700 O O . GLY A 1 84 ? 3.898 -10.761 -11.141 1.00 56.06 84 GLY A O 1
ATOM 701 N N . TYR A 1 85 ? 2.933 -12.462 -10.027 1.00 52.53 85 TYR A N 1
ATOM 702 C CA . TYR A 1 85 ? 3.916 -12.538 -8.941 1.00 52.53 85 TYR A CA 1
ATOM 703 C C . TYR A 1 85 ? 5.359 -12.690 -9.453 1.00 52.53 85 TYR A C 1
ATOM 705 O O . TYR A 1 85 ? 6.291 -12.066 -8.934 1.00 52.53 85 TYR A O 1
ATOM 713 N N . SER A 1 86 ? 5.563 -13.525 -10.478 1.00 58.28 86 SER A N 1
ATOM 714 C CA . SER A 1 86 ? 6.890 -13.798 -11.049 1.00 58.28 86 SER A CA 1
ATOM 715 C C . SER A 1 86 ? 7.496 -12.567 -11.725 1.00 58.28 86 SER A C 1
ATOM 717 O O . SER A 1 86 ? 8.707 -12.344 -11.628 1.00 58.28 86 SER A O 1
ATOM 719 N N . ASP A 1 87 ? 6.658 -11.758 -12.371 1.00 59.31 87 ASP A N 1
ATOM 720 C CA . ASP A 1 87 ? 7.090 -10.588 -13.130 1.00 59.31 87 ASP A CA 1
ATOM 721 C C . ASP A 1 87 ? 7.299 -9.374 -12.206 1.00 59.31 87 ASP A C 1
ATOM 723 O O . ASP A 1 87 ? 8.383 -8.783 -12.210 1.00 59.31 87 ASP A O 1
ATOM 727 N N . GLY A 1 88 ? 6.353 -9.084 -11.303 1.00 60.94 88 GLY A N 1
ATOM 728 C CA . GLY A 1 88 ? 6.465 -7.967 -10.352 1.00 60.94 88 GLY A CA 1
ATOM 729 C C . GLY A 1 88 ? 7.645 -8.103 -9.381 1.00 60.94 88 GLY A C 1
ATOM 730 O O . GLY A 1 88 ? 8.369 -7.140 -9.115 1.00 60.94 88 GLY A O 1
ATOM 731 N N . ARG A 1 89 ? 7.917 -9.323 -8.893 1.00 65.00 89 ARG A N 1
ATOM 732 C CA . ARG A 1 89 ? 9.069 -9.587 -8.015 1.00 65.00 89 ARG A CA 1
ATOM 733 C C . ARG A 1 89 ? 10.405 -9.373 -8.729 1.00 65.00 89 ARG A C 1
ATOM 735 O O . ARG A 1 89 ? 11.344 -8.873 -8.109 1.00 65.00 89 ARG A O 1
ATOM 742 N N . LYS A 1 90 ? 10.520 -9.747 -10.007 1.00 68.00 90 LYS A N 1
ATOM 743 C CA . LYS A 1 90 ? 11.753 -9.543 -10.788 1.00 68.00 90 LYS A CA 1
ATOM 744 C C . LYS A 1 90 ? 12.018 -8.065 -11.040 1.00 68.00 90 LYS A C 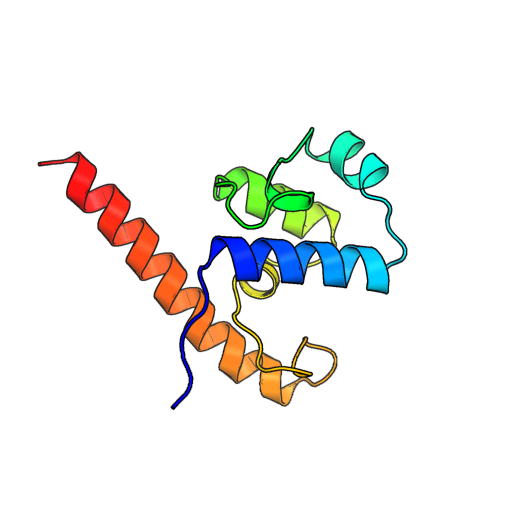1
ATOM 746 O O . LYS A 1 90 ? 13.159 -7.632 -10.875 1.00 68.00 90 LYS A O 1
ATOM 751 N N . ASP A 1 91 ? 10.987 -7.302 -11.386 1.00 67.50 91 ASP A N 1
ATOM 752 C CA . ASP A 1 91 ? 11.127 -5.874 -11.671 1.00 67.50 91 ASP A CA 1
ATOM 753 C C . ASP A 1 91 ? 11.452 -5.066 -10.411 1.00 67.50 91 ASP A C 1
ATOM 755 O O . ASP A 1 91 ? 12.383 -4.256 -10.438 1.00 67.50 91 ASP A O 1
ATOM 759 N N . LEU A 1 92 ? 10.805 -5.366 -9.275 1.00 70.62 92 LEU A N 1
ATOM 760 C CA . LEU A 1 92 ? 11.158 -4.763 -7.987 1.00 70.62 92 LEU A CA 1
ATOM 761 C C . LEU A 1 92 ? 12.623 -5.045 -7.623 1.00 70.62 92 LEU A C 1
ATOM 763 O O . LEU A 1 92 ? 13.371 -4.124 -7.300 1.00 70.62 92 LEU A O 1
ATOM 767 N N . LEU A 1 93 ? 13.062 -6.307 -7.699 1.00 71.25 93 LEU A N 1
ATOM 768 C CA . LEU A 1 93 ? 14.447 -6.673 -7.379 1.00 71.25 93 LEU A CA 1
ATOM 769 C C . LEU A 1 93 ? 15.453 -5.961 -8.292 1.00 71.25 93 LEU A C 1
ATOM 771 O O . LEU A 1 93 ? 16.501 -5.518 -7.824 1.00 71.25 93 LEU A O 1
ATOM 775 N N . LYS A 1 94 ? 15.127 -5.804 -9.577 1.00 74.44 94 LYS A N 1
ATOM 776 C CA . LYS A 1 94 ? 15.969 -5.100 -10.546 1.00 74.44 94 LYS A CA 1
ATOM 777 C C . LYS A 1 94 ? 16.049 -3.598 -10.265 1.00 74.44 94 LYS A C 1
ATOM 779 O O . LYS A 1 94 ? 17.139 -3.031 -10.331 1.00 74.44 94 LYS A O 1
ATOM 784 N N . GLU A 1 95 ? 14.935 -2.945 -9.935 1.00 70.75 95 GLU A N 1
ATOM 785 C CA . GLU A 1 95 ? 14.942 -1.526 -9.558 1.00 70.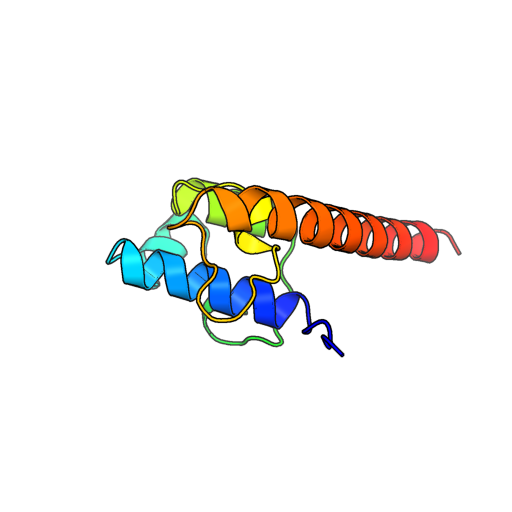75 95 GLU A CA 1
ATOM 786 C C . GLU A 1 95 ? 15.725 -1.269 -8.271 1.00 70.75 95 GLU A C 1
ATOM 788 O O . GLU A 1 95 ? 16.489 -0.303 -8.196 1.00 70.75 95 GLU A O 1
ATOM 793 N N . LEU A 1 96 ? 15.555 -2.126 -7.263 1.00 68.06 96 LEU A N 1
ATOM 794 C CA . LEU A 1 96 ? 16.275 -2.014 -5.998 1.00 68.06 96 LEU A CA 1
ATOM 795 C C . LEU A 1 96 ? 17.776 -2.216 -6.190 1.00 68.06 96 LEU A C 1
ATOM 797 O O . LEU A 1 96 ? 18.561 -1.393 -5.722 1.00 68.06 96 LEU A O 1
ATOM 801 N N . TYR A 1 97 ? 18.163 -3.233 -6.961 1.00 67.12 97 TYR A N 1
ATOM 802 C CA . TYR A 1 97 ? 19.556 -3.468 -7.323 1.00 67.12 97 TYR A CA 1
ATOM 803 C C . TYR A 1 97 ? 20.165 -2.262 -8.052 1.00 67.12 97 TYR A C 1
ATOM 805 O O . TYR A 1 97 ? 21.214 -1.758 -7.660 1.00 67.12 97 TYR A O 1
ATOM 813 N N . ASN A 1 98 ? 19.475 -1.717 -9.058 1.00 68.75 98 ASN A N 1
ATOM 814 C CA . ASN A 1 98 ? 19.957 -0.544 -9.791 1.00 68.75 98 ASN A CA 1
ATOM 815 C C . ASN A 1 98 ? 20.072 0.710 -8.907 1.00 68.75 98 ASN A C 1
ATOM 817 O O . ASN A 1 98 ? 20.947 1.544 -9.140 1.00 68.75 98 ASN A O 1
ATOM 821 N N . LYS A 1 99 ? 19.205 0.868 -7.900 1.00 66.50 99 LYS A N 1
ATOM 822 C CA . LYS A 1 99 ? 19.272 1.983 -6.942 1.00 66.50 99 LYS A CA 1
ATOM 823 C C . LYS A 1 99 ? 20.406 1.825 -5.928 1.00 66.50 99 LYS A C 1
ATOM 825 O O . LYS A 1 99 ? 20.967 2.838 -5.520 1.00 66.50 99 LYS A O 1
ATOM 830 N N . GLU A 1 100 ? 20.748 0.604 -5.518 1.00 60.34 100 GLU A N 1
ATOM 831 C CA . GLU A 1 100 ? 21.899 0.360 -4.638 1.00 60.34 100 GLU A CA 1
ATOM 832 C C . GLU A 1 100 ? 23.234 0.479 -5.375 1.00 60.34 100 GLU A C 1
ATOM 834 O O . GLU A 1 100 ? 24.140 1.145 -4.882 1.00 60.34 100 GLU A O 1
ATOM 839 N N . VAL A 1 101 ? 23.348 -0.079 -6.582 1.00 57.56 101 VAL A N 1
ATOM 840 C CA . VAL A 1 101 ? 24.588 -0.020 -7.375 1.00 57.56 101 VAL A CA 1
ATOM 841 C C . VAL A 1 101 ? 24.937 1.420 -7.771 1.00 57.56 101 VAL A C 1
ATOM 843 O O . VAL A 1 101 ? 26.100 1.808 -7.707 1.00 57.56 101 VAL A O 1
ATOM 846 N N . ASN A 1 102 ? 23.942 2.258 -8.081 1.00 53.34 102 ASN A N 1
ATOM 847 C CA . ASN A 1 102 ? 24.156 3.676 -8.403 1.00 53.34 102 ASN A CA 1
ATOM 848 C C . ASN A 1 102 ? 24.428 4.577 -7.181 1.00 53.34 102 ASN A C 1
ATOM 850 O O . ASN A 1 102 ? 24.634 5.774 -7.355 1.00 53.34 102 ASN A O 1
ATOM 854 N N . LYS A 1 103 ? 24.422 4.051 -5.947 1.00 53.19 103 LYS A N 1
ATOM 855 C CA . LYS A 1 103 ? 24.835 4.808 -4.747 1.00 53.19 103 LYS A CA 1
ATOM 856 C C . LYS A 1 103 ? 26.326 4.678 -4.419 1.00 53.19 103 LYS A C 1
ATOM 858 O O . LYS A 1 103 ? 26.791 5.378 -3.526 1.00 53.19 103 LYS A O 1
ATOM 863 N N . ILE A 1 104 ? 27.051 3.783 -5.094 1.00 50.75 104 ILE A N 1
ATOM 864 C CA . ILE A 1 104 ? 28.474 3.488 -4.831 1.00 50.75 104 ILE A CA 1
ATOM 865 C C . ILE A 1 104 ? 29.383 4.079 -5.938 1.00 50.75 104 ILE A C 1
ATOM 867 O O . ILE A 1 104 ? 30.596 3.889 -5.909 1.00 50.75 104 ILE A O 1
ATOM 871 N N . GLY A 1 105 ? 28.809 4.809 -6.905 1.00 41.69 105 GLY A N 1
ATOM 872 C CA . GLY A 1 105 ? 29.528 5.531 -7.965 1.00 41.69 105 GLY A CA 1
ATOM 873 C C . GLY A 1 105 ? 29.645 7.020 -7.687 1.00 41.69 105 GLY A C 1
ATOM 874 O O . GLY A 1 105 ? 28.599 7.625 -7.364 1.00 41.69 105 GLY A O 1
#

Solvent-accessible surface area (backbone atoms only — not comparable to full-atom values): 6074 Å² total; per-residue (Å²): 130,91,75,88,70,61,63,39,40,33,31,22,50,38,52,53,48,51,30,60,74,72,70,49,55,71,66,61,50,30,71,74,71,42,87,59,63,32,79,82,33,46,83,36,80,80,55,68,70,59,47,46,49,47,18,57,74,71,75,54,49,58,48,69,33,48,23,66,54,57,95,89,37,60,69,88,45,74,75,44,38,65,56,24,40,58,51,23,47,51,52,53,53,50,53,52,48,54,58,56,61,63,69,79,108

Organism: NCBI:txid1624

Secondary structure (DSSP, 8-state):
---PPPHHHHHHHHHHHHHHHTT--HHHHHHHH---GGGT-TT----HHHHHHHHHHTTS-HHHHH--PPTT-STTSHHHHHHHHHHHHHHHHHHHHHHHHTT--

Nearest PDB structures (foldseek):
  3clc-assembly1_D  TM=8.233E-01  e=1.032E-01  unclassified
  3fya-assembly1_A  TM=8.219E-01  e=1.223E-01  Enterobacter sp. RFL1396
  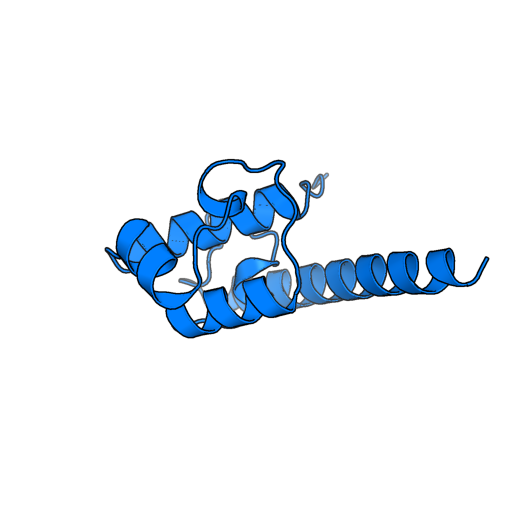4iwr-assembly1_B  TM=8.438E-01  e=2.153E-01  Enterobacter sp. RFL1396
  8qnq-assembly1_B  TM=5.977E-01  e=1.476E+00  Pseudomonas aeruginosa PAO1
  8qnl-assembly1_D  TM=6.329E-01  e=6.804E+00  Pseudomonas aeruginosa PAO1

Radius of gyration: 13.94 Å; Cα contacts (8 Å, |Δi|>4): 97; chains: 1; bounding box: 44×29×39 Å

Mean predicted aligned error: 10.27 Å

pLDDT: mean 78.72, std 16.18, range [41.69, 95.81]

Sequence (105 aa):
MYKSRPITQVIYENINYILQREKLTKELLYKEVGHQKIVHDSSANISIQKLEEIAKFLGTNLPDLVTDWRDGSYPDEHEEYDRGYSDGRKDLLKELYNKEVNKIG

InterPro domains:
  IPR001387 Cro/C1-type, helix-turn-helix domain [PS50943] (44-65)

Foldseek 3Di:
DDDDDDQLLLLLVLLQVLCVVVVHDPVQLCVQLNDDCSVPDSPDDDDPVSLQSSCVVSVHGSLLNRFPQDVPRRVPDVVSVVVRSVVSVVVVVVVVVVVVVVVVD